Protein AF-A0AAN8V0Y3-F1 (afdb_monomer_lite)

InterPro domains:
  IPR004993 GH3 family [PTHR31901] (1-100)
  IPR055378 GH3, C-terminal domain [PF23572] (8-101)

Secondary structure (DSSP, 8-state):
-----HHHHHHHHHHHHTTS-TTT--EEEEEEEEE-SSSS-EEEEEEEESS---HHHHHHHHHHHHHT---HHHHHHHHTTSSPPPEEEEE-TTHHHHHHTT-

Foldseek 3Di:
DPPCDPVLLVVLLVVLQVLFDPPQKGFPDKDKDWAVVDVLIEIEIETEMSDDDDPVSVVSSLVSSQVSPPPPVSVVCVVVVSYDRYHYHYDYHCPVVVVVVPD

Organism: NCBI:txid194707

pLDDT: mean 83.23, std 12.17, range [37.28, 95.81]

Radius of gyration: 14.15 Å; chains: 1; bounding box: 36×30×39 Å

Sequence (103 aa):
MDKNTKQDVLLYVAAAQKLLPNENRGLVDFSSHVDKVSEPGHYVIFWELSGEASEELLGKCCNILDTSFLDPAYIHSQKSKTIGPLELRIVKNGTFQKIRGRL

Structure (mmCIF, N/CA/C/O backbone):
data_AF-A0AAN8V0Y3-F1
#
_entry.id   AF-A0AAN8V0Y3-F1
#
loop_
_atom_site.group_PDB
_atom_site.id
_atom_site.type_symbol
_atom_site.label_atom_id
_atom_site.label_alt_id
_atom_site.label_co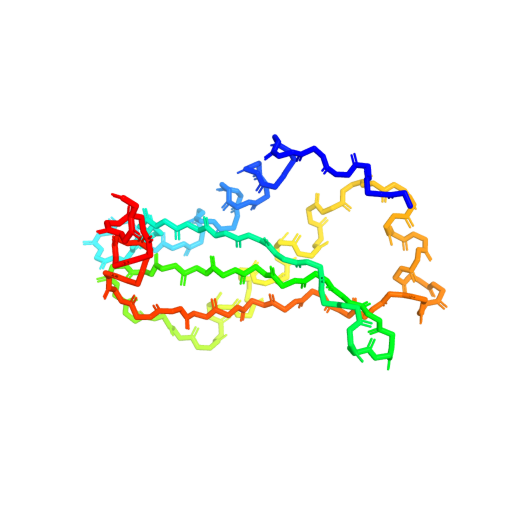mp_id
_atom_site.label_asym_id
_atom_site.label_entity_id
_atom_site.label_seq_id
_atom_site.pdbx_PDB_ins_code
_atom_site.Cartn_x
_atom_site.Cartn_y
_atom_site.Cartn_z
_atom_site.occupancy
_atom_site.B_iso_or_equiv
_atom_site.auth_seq_id
_atom_site.auth_comp_id
_atom_site.auth_asym_id
_atom_site.auth_atom_id
_atom_site.pdbx_PDB_model_num
ATOM 1 N N . MET A 1 1 ? 7.862 -12.779 -14.096 1.00 37.28 1 MET A N 1
ATOM 2 C CA . MET A 1 1 ? 8.129 -13.745 -13.010 1.00 37.28 1 MET A CA 1
ATOM 3 C C . MET A 1 1 ? 7.662 -13.080 -11.729 1.00 37.28 1 MET A C 1
ATOM 5 O O . MET A 1 1 ? 8.349 -12.180 -11.269 1.00 37.28 1 MET A O 1
ATOM 9 N N . ASP A 1 2 ? 6.492 -13.450 -11.205 1.00 45.91 2 ASP A N 1
ATOM 10 C CA . ASP A 1 2 ? 6.116 -13.084 -9.834 1.00 45.91 2 ASP A CA 1
ATOM 11 C C . ASP A 1 2 ? 6.976 -13.939 -8.897 1.00 45.91 2 ASP A C 1
ATOM 13 O O . ASP A 1 2 ? 6.720 -15.130 -8.722 1.00 45.91 2 ASP A O 1
ATOM 17 N N . LYS A 1 3 ? 8.078 -13.365 -8.407 1.00 55.69 3 LYS A N 1
ATOM 18 C CA . LYS A 1 3 ? 9.002 -14.019 -7.467 1.00 55.69 3 LYS A CA 1
ATOM 19 C C . LYS A 1 3 ? 8.790 -13.590 -6.016 1.00 55.69 3 LYS A C 1
ATOM 21 O O . LYS A 1 3 ? 9.342 -14.230 -5.129 1.00 55.69 3 LYS A O 1
ATOM 26 N N . ASN A 1 4 ? 7.968 -12.568 -5.776 1.00 59.12 4 ASN A N 1
ATOM 27 C CA . ASN A 1 4 ? 7.613 -12.152 -4.426 1.00 59.12 4 ASN A CA 1
ATOM 28 C C . ASN A 1 4 ? 6.635 -13.166 -3.837 1.00 59.12 4 ASN A C 1
ATOM 30 O O . ASN A 1 4 ? 5.496 -13.315 -4.287 1.00 59.12 4 ASN A O 1
ATOM 34 N N . THR A 1 5 ? 7.108 -13.902 -2.840 1.00 61.41 5 THR A N 1
ATOM 35 C CA . THR A 1 5 ? 6.315 -14.913 -2.152 1.00 61.41 5 THR A CA 1
ATOM 36 C C . THR A 1 5 ? 5.287 -14.199 -1.272 1.00 61.41 5 THR A C 1
ATOM 38 O O . THR A 1 5 ? 5.528 -13.094 -0.790 1.00 61.41 5 THR A O 1
ATOM 41 N N . LYS A 1 6 ? 4.138 -14.828 -0.980 1.00 62.16 6 LYS A N 1
ATOM 42 C CA . LYS A 1 6 ? 3.167 -14.305 0.011 1.00 62.16 6 LYS A CA 1
ATOM 43 C C . LYS A 1 6 ? 3.833 -13.897 1.340 1.00 62.16 6 LYS A C 1
ATOM 45 O O . LYS A 1 6 ? 3.357 -12.997 2.022 1.00 62.16 6 LYS A O 1
ATOM 50 N N . GLN A 1 7 ? 4.940 -14.556 1.679 1.00 62.41 7 GLN A N 1
ATOM 51 C CA . GLN A 1 7 ? 5.762 -14.291 2.854 1.00 62.41 7 GLN A CA 1
ATOM 52 C C . GLN A 1 7 ? 6.529 -12.958 2.786 1.00 62.41 7 GLN A C 1
ATOM 54 O O . GLN A 1 7 ? 6.655 -12.288 3.807 1.00 62.41 7 GLN A O 1
ATOM 59 N N . ASP A 1 8 ? 6.971 -12.536 1.601 1.00 72.31 8 ASP A N 1
ATOM 60 C CA . ASP A 1 8 ? 7.663 -11.258 1.403 1.00 72.31 8 ASP A CA 1
ATOM 61 C C . ASP A 1 8 ? 6.690 -10.091 1.595 1.00 72.31 8 ASP A C 1
ATOM 63 O O . ASP A 1 8 ? 6.960 -9.159 2.350 1.00 72.31 8 ASP A O 1
ATOM 67 N N . VAL A 1 9 ? 5.486 -10.209 1.022 1.00 76.62 9 VAL A N 1
ATOM 68 C CA . VAL A 1 9 ? 4.412 -9.219 1.201 1.00 76.62 9 VAL A CA 1
ATOM 69 C C . VAL A 1 9 ? 4.061 -9.049 2.684 1.00 76.62 9 VAL A C 1
ATOM 71 O O . VAL A 1 9 ? 3.923 -7.921 3.153 1.00 76.62 9 VAL A O 1
ATOM 74 N N . LEU A 1 10 ? 3.970 -10.146 3.446 1.00 81.81 10 LEU A N 1
ATOM 75 C CA . LEU A 1 10 ? 3.714 -10.098 4.891 1.00 81.81 10 LEU A CA 1
ATOM 76 C C . LEU A 1 10 ? 4.794 -9.317 5.651 1.00 81.81 10 LEU A C 1
ATOM 78 O O . LEU A 1 10 ? 4.466 -8.526 6.536 1.00 81.81 10 LEU A O 1
ATOM 82 N N . LEU A 1 11 ? 6.069 -9.510 5.305 1.00 82.44 11 LEU A N 1
ATOM 83 C CA . LEU A 1 11 ? 7.178 -8.814 5.958 1.00 82.44 11 LEU A CA 1
ATOM 84 C C . LEU A 1 11 ? 7.130 -7.303 5.694 1.00 82.44 11 LEU A C 1
ATOM 86 O O . LEU A 1 11 ? 7.330 -6.506 6.613 1.00 82.44 11 LEU A O 1
ATOM 90 N N . TYR A 1 12 ? 6.835 -6.906 4.457 1.00 84.88 12 TYR A N 1
ATOM 91 C CA . TYR A 1 12 ? 6.798 -5.497 4.056 1.00 84.88 12 TYR A CA 1
ATOM 92 C C . TYR A 1 12 ? 5.610 -4.774 4.685 1.00 84.88 12 TYR A C 1
ATOM 94 O O . TYR A 1 12 ? 5.745 -3.662 5.200 1.00 84.88 12 TYR A O 1
ATOM 102 N N . VAL A 1 13 ? 4.458 -5.444 4.728 1.00 84.62 13 VAL A N 1
ATOM 103 C CA . VAL A 1 13 ? 3.274 -4.947 5.428 1.00 84.62 13 VAL A CA 1
ATOM 104 C C . VAL A 1 13 ? 3.553 -4.791 6.921 1.00 84.62 13 VAL A C 1
ATOM 106 O O . VAL A 1 13 ? 3.254 -3.737 7.478 1.00 84.62 13 VAL A O 1
ATOM 109 N N . ALA A 1 14 ? 4.200 -5.771 7.559 1.00 84.69 14 ALA A N 1
ATOM 110 C CA . ALA A 1 14 ? 4.573 -5.677 8.967 1.00 84.69 14 ALA A CA 1
ATOM 111 C C . ALA A 1 14 ? 5.555 -4.524 9.242 1.00 84.69 14 ALA A C 1
ATOM 113 O O . ALA A 1 14 ? 5.463 -3.880 10.285 1.00 84.69 14 ALA A O 1
ATOM 114 N N . ALA A 1 15 ? 6.486 -4.236 8.327 1.00 86.06 15 ALA A N 1
ATOM 115 C CA . ALA A 1 15 ? 7.389 -3.093 8.446 1.00 86.06 15 ALA A CA 1
ATOM 116 C C . ALA A 1 15 ? 6.636 -1.756 8.362 1.00 86.06 15 ALA A C 1
ATOM 118 O O . ALA A 1 15 ? 6.827 -0.898 9.223 1.00 86.06 15 ALA A O 1
ATOM 119 N N . ALA A 1 16 ? 5.749 -1.595 7.377 1.00 86.88 16 ALA A N 1
ATOM 120 C CA . ALA A 1 16 ? 4.977 -0.368 7.198 1.00 86.88 16 ALA A CA 1
ATOM 121 C C . ALA A 1 16 ? 3.933 -0.160 8.312 1.00 86.88 16 ALA A C 1
ATOM 123 O O . ALA A 1 16 ? 3.741 0.963 8.775 1.00 86.88 16 ALA A O 1
ATOM 124 N N . GLN A 1 17 ? 3.320 -1.237 8.817 1.00 86.81 17 GLN A N 1
ATOM 125 C CA . GLN A 1 17 ? 2.361 -1.193 9.925 1.00 86.81 17 GLN A CA 1
ATOM 126 C C . GLN A 1 17 ? 2.962 -0.596 11.207 1.00 86.81 17 GLN A C 1
ATOM 128 O O . GLN A 1 17 ? 2.229 0.013 11.979 1.00 86.81 17 GLN A O 1
ATOM 133 N N . LYS A 1 18 ? 4.281 -0.695 11.426 1.00 87.44 18 LYS A N 1
ATOM 134 C CA . LYS A 1 18 ? 4.950 -0.082 12.592 1.00 87.44 18 LYS A CA 1
ATOM 135 C C . LYS A 1 18 ? 4.847 1.444 12.627 1.00 87.44 18 LYS A C 1
ATOM 137 O O . LYS A 1 18 ? 5.074 2.028 13.681 1.00 87.44 18 LYS A O 1
ATOM 142 N N . LEU A 1 19 ? 4.538 2.089 11.499 1.00 86.56 19 LEU A N 1
ATOM 143 C CA . LEU A 1 19 ? 4.270 3.526 11.467 1.00 86.56 19 LEU A CA 1
ATOM 144 C C . LEU A 1 19 ? 2.866 3.883 11.975 1.00 86.56 19 LEU A C 1
ATOM 146 O O . LEU A 1 19 ? 2.615 5.048 12.281 1.00 86.56 19 LEU A O 1
ATOM 150 N N . LEU A 1 20 ? 1.942 2.920 12.049 1.00 84.56 20 LEU A N 1
ATOM 151 C CA . LEU A 1 20 ? 0.595 3.169 12.547 1.00 84.56 20 LEU A CA 1
ATOM 152 C C . LEU A 1 20 ? 0.621 3.305 14.082 1.00 84.56 20 LEU A C 1
ATOM 154 O O . LEU A 1 20 ? 1.234 2.481 14.762 1.00 84.56 20 LEU A O 1
ATOM 158 N N . PRO A 1 21 ? -0.027 4.333 14.656 1.00 75.75 21 PRO A N 1
ATOM 159 C CA . PRO A 1 21 ? -0.027 4.539 16.100 1.00 75.75 21 PRO A CA 1
ATOM 160 C C . PRO A 1 21 ? -0.850 3.460 16.823 1.00 75.75 21 PRO A C 1
ATOM 162 O O . PRO A 1 21 ? -2.044 3.304 16.568 1.00 75.75 21 PRO A O 1
ATOM 165 N N . ASN A 1 22 ? -0.215 2.778 17.783 1.00 64.56 22 ASN A N 1
ATOM 166 C CA . ASN A 1 22 ? -0.742 1.603 18.496 1.00 64.56 22 ASN A CA 1
ATOM 167 C C . ASN A 1 22 ? -2.098 1.799 19.201 1.00 64.56 22 ASN A C 1
ATOM 169 O O . ASN A 1 22 ? -2.788 0.819 19.460 1.00 64.56 22 ASN A O 1
ATOM 173 N N . GLU A 1 23 ? -2.480 3.029 19.546 1.00 58.59 23 GLU A N 1
ATOM 174 C CA . GLU A 1 23 ? -3.567 3.264 20.507 1.00 58.59 23 GLU A CA 1
ATOM 175 C C . GLU A 1 23 ? -4.957 3.457 19.883 1.00 58.59 23 GLU A C 1
ATOM 177 O O . GLU A 1 23 ? -5.945 3.390 20.603 1.00 58.59 23 GLU A O 1
ATOM 182 N N . ASN A 1 24 ? -5.077 3.678 18.565 1.00 60.19 24 ASN A N 1
ATOM 183 C CA . ASN A 1 24 ? -6.401 3.892 17.949 1.00 60.19 24 ASN A CA 1
ATOM 184 C C . ASN A 1 24 ? -6.514 3.529 16.461 1.00 60.19 24 ASN A C 1
ATOM 186 O O . ASN A 1 24 ? -7.582 3.680 15.865 1.00 60.19 24 ASN A O 1
ATOM 190 N N . ARG A 1 25 ? -5.418 3.120 15.815 1.00 72.19 25 ARG A N 1
ATOM 191 C CA . ARG A 1 25 ? -5.364 2.930 14.361 1.00 72.19 25 ARG A CA 1
ATOM 192 C C . ARG A 1 25 ? -4.445 1.761 14.048 1.00 72.19 25 ARG A C 1
ATOM 194 O O . ARG A 1 25 ? -3.247 1.829 14.283 1.00 72.19 25 ARG A O 1
ATOM 201 N N . GLY A 1 26 ? -5.011 0.691 13.512 1.00 84.31 26 GLY A N 1
ATOM 202 C CA . GLY A 1 26 ? -4.279 -0.514 13.155 1.00 84.31 26 GLY A CA 1
ATOM 203 C C . GLY A 1 26 ? -4.686 -1.024 11.785 1.00 84.31 26 GLY A C 1
ATOM 204 O O . GLY A 1 26 ? -5.787 -0.750 11.301 1.00 84.31 26 GLY A O 1
ATOM 205 N N . LEU A 1 27 ? -3.780 -1.778 11.172 1.00 89.75 27 LEU A N 1
ATOM 206 C CA . LEU A 1 27 ? -4.100 -2.596 10.015 1.00 89.75 27 LEU A CA 1
ATOM 207 C C . LEU A 1 27 ? -4.974 -3.769 10.476 1.00 89.75 27 LEU A C 1
ATOM 209 O O . LEU A 1 27 ? -4.554 -4.553 11.324 1.00 89.75 27 LEU A O 1
ATOM 213 N N . VAL A 1 28 ? -6.192 -3.852 9.947 1.00 92.19 28 VAL A N 1
ATOM 214 C CA . VAL A 1 28 ? -7.176 -4.899 10.262 1.00 92.19 28 VAL A CA 1
ATOM 215 C C . VAL A 1 28 ? -6.944 -6.121 9.385 1.00 92.19 28 VAL A C 1
ATOM 217 O O . VAL A 1 28 ? -6.867 -7.237 9.889 1.00 92.19 28 VAL A O 1
ATOM 220 N N . ASP A 1 29 ? -6.841 -5.906 8.075 1.00 92.06 29 ASP A N 1
ATOM 221 C CA . ASP A 1 29 ? -6.578 -6.945 7.081 1.00 92.06 29 ASP A CA 1
ATOM 222 C C . ASP A 1 29 ? -5.977 -6.290 5.824 1.00 92.06 29 ASP A C 1
ATOM 224 O O . ASP A 1 29 ? -6.041 -5.064 5.647 1.00 92.06 29 ASP A O 1
ATOM 228 N N . PHE A 1 30 ? -5.363 -7.085 4.952 1.00 92.88 30 PHE A N 1
ATOM 229 C CA . PHE A 1 30 ? -4.773 -6.588 3.716 1.00 92.88 30 PHE A CA 1
ATOM 230 C C . PHE A 1 30 ? -4.830 -7.613 2.583 1.00 92.88 30 PHE A C 1
ATOM 232 O O . PHE A 1 30 ? -4.935 -8.821 2.784 1.00 92.88 30 PHE A O 1
ATOM 239 N N . SER A 1 31 ? -4.706 -7.119 1.356 1.00 90.94 31 SER A N 1
ATOM 240 C CA . SER A 1 31 ? -4.542 -7.956 0.170 1.00 90.94 31 SER A CA 1
ATOM 241 C C . SER A 1 31 ? -3.618 -7.277 -0.833 1.00 90.94 31 SER A C 1
ATOM 243 O O . SER A 1 31 ? -3.348 -6.081 -0.726 1.00 90.94 31 SER A O 1
ATOM 245 N N . SER A 1 32 ? -3.129 -8.025 -1.814 1.00 89.56 32 SER A N 1
ATOM 246 C CA . SER A 1 32 ? -2.312 -7.489 -2.899 1.00 89.56 32 SER A CA 1
ATOM 247 C C . SER A 1 32 ? -2.827 -7.949 -4.257 1.00 89.56 32 SER A C 1
ATOM 249 O O . SER A 1 32 ? -3.442 -9.008 -4.395 1.00 89.56 32 SER A O 1
ATOM 251 N N . HIS A 1 33 ? -2.579 -7.127 -5.269 1.00 88.56 33 HIS A N 1
ATOM 252 C CA . HIS A 1 33 ? -2.944 -7.382 -6.652 1.00 88.56 33 HIS A CA 1
ATOM 253 C C . HIS A 1 33 ? -1.849 -6.862 -7.585 1.00 88.56 33 HIS A C 1
ATOM 255 O O . HIS A 1 33 ? -1.189 -5.872 -7.279 1.00 88.56 33 HIS A O 1
ATOM 261 N N . VAL A 1 34 ? -1.677 -7.520 -8.730 1.00 88.25 34 VAL A N 1
ATOM 262 C CA . VAL A 1 34 ? -0.822 -7.031 -9.816 1.00 88.25 34 VAL A CA 1
ATOM 263 C C . VAL A 1 34 ? -1.732 -6.412 -10.866 1.00 88.25 34 VAL A C 1
ATOM 265 O O . VAL A 1 34 ? -2.421 -7.145 -11.580 1.00 88.25 34 VAL A O 1
ATOM 268 N N . ASP A 1 35 ? -1.737 -5.084 -10.949 1.00 89.75 35 ASP A N 1
ATOM 269 C CA . ASP A 1 35 ? -2.445 -4.365 -11.999 1.00 89.75 35 ASP A CA 1
ATOM 270 C C . ASP A 1 35 ? -1.643 -4.463 -13.301 1.00 89.75 35 ASP A C 1
ATOM 272 O O . ASP A 1 35 ? -0.554 -3.908 -13.435 1.00 89.75 35 ASP A O 1
ATOM 276 N N . LYS A 1 36 ? -2.188 -5.217 -14.255 1.00 89.56 36 LYS A N 1
ATOM 277 C CA . LYS A 1 36 ? -1.632 -5.393 -15.606 1.00 89.56 36 LYS A CA 1
ATOM 278 C C . LYS A 1 36 ? -2.386 -4.580 -16.658 1.00 89.56 36 LYS A C 1
ATOM 280 O O . LYS A 1 36 ? -2.074 -4.697 -17.837 1.00 89.56 36 LYS A O 1
ATOM 285 N N . VAL A 1 37 ? -3.428 -3.855 -16.248 1.00 92.31 37 VAL A N 1
ATOM 286 C CA . VAL A 1 37 ? -4.225 -2.993 -17.129 1.00 92.31 37 VAL A CA 1
ATOM 287 C C . VAL A 1 37 ? -3.533 -1.642 -17.288 1.00 92.31 37 VAL A C 1
ATOM 289 O O . VAL A 1 37 ? -3.559 -1.071 -18.376 1.00 92.31 37 VAL A O 1
ATOM 292 N N . SER A 1 38 ? -2.900 -1.151 -16.220 1.00 90.56 38 SER A N 1
ATOM 293 C CA . SER A 1 38 ? -2.027 0.024 -16.263 1.00 90.56 38 SER A CA 1
ATOM 294 C C . SER A 1 38 ? -0.767 -0.234 -17.105 1.00 90.56 38 SER A C 1
ATOM 296 O O . SER A 1 38 ? -0.273 -1.359 -17.162 1.00 90.56 38 SER A O 1
ATOM 298 N N . GLU A 1 39 ? -0.234 0.814 -17.743 1.00 89.19 39 GLU A N 1
ATOM 299 C CA . GLU A 1 39 ? 0.997 0.767 -18.548 1.00 89.19 39 GLU A CA 1
ATOM 300 C C . GLU A 1 39 ? 1.953 1.899 -18.107 1.00 89.19 39 GLU A C 1
ATOM 302 O O . GLU A 1 39 ? 1.650 3.074 -18.348 1.00 89.19 39 GLU A O 1
ATOM 307 N N . PRO A 1 40 ? 3.091 1.587 -17.453 1.00 89.94 40 PRO A N 1
ATOM 308 C CA . PRO A 1 40 ? 3.518 0.252 -17.029 1.00 89.94 40 PRO A CA 1
ATOM 309 C C . PRO A 1 40 ? 2.641 -0.296 -15.893 1.00 89.94 40 PRO A C 1
ATOM 311 O O . PRO A 1 40 ? 2.203 0.455 -15.021 1.00 89.94 40 PRO A O 1
ATOM 314 N N . GLY A 1 41 ? 2.413 -1.612 -15.884 1.00 89.31 41 GLY A N 1
ATOM 315 C CA . GLY A 1 41 ? 1.682 -2.279 -14.801 1.00 89.31 41 GLY A CA 1
ATOM 316 C C . GLY A 1 41 ? 2.409 -2.160 -13.460 1.00 89.31 41 GLY A C 1
ATOM 317 O O . GLY A 1 41 ? 3.613 -1.904 -13.428 1.00 89.31 41 GLY A O 1
ATOM 318 N N . HIS A 1 42 ? 1.710 -2.348 -12.342 1.00 89.44 42 HIS A N 1
ATOM 319 C CA . HIS A 1 42 ? 2.261 -2.121 -11.000 1.00 89.44 42 HIS A CA 1
ATOM 320 C C . HIS A 1 42 ? 1.604 -2.988 -9.922 1.00 89.44 42 HIS A C 1
ATOM 322 O O . HIS A 1 42 ? 0.583 -3.645 -10.137 1.00 89.44 42 HIS A O 1
ATOM 328 N N . TYR A 1 43 ? 2.207 -3.009 -8.733 1.00 87.94 43 TYR A N 1
ATOM 329 C CA . TYR A 1 43 ? 1.613 -3.661 -7.568 1.00 87.94 43 TYR A CA 1
ATOM 330 C C . TYR A 1 43 ? 0.663 -2.712 -6.846 1.00 87.94 43 TYR A C 1
ATOM 332 O O . TYR A 1 43 ? 1.015 -1.572 -6.542 1.00 87.94 43 TYR A O 1
ATOM 340 N N . VAL A 1 44 ? -0.510 -3.230 -6.494 1.00 91.94 44 VAL A N 1
ATOM 341 C CA . VAL A 1 44 ? -1.489 -2.554 -5.646 1.00 91.94 44 VAL A CA 1
ATOM 342 C C . VAL A 1 44 ? -1.598 -3.313 -4.331 1.00 91.94 44 VAL A C 1
ATOM 344 O O . VAL A 1 44 ? -1.893 -4.511 -4.316 1.00 91.94 44 VAL A O 1
ATOM 347 N N . ILE A 1 45 ? -1.376 -2.620 -3.219 1.00 92.19 45 ILE A N 1
ATOM 348 C CA . ILE A 1 45 ? -1.600 -3.136 -1.870 1.00 92.19 45 ILE A CA 1
ATOM 349 C C . ILE A 1 45 ? -2.861 -2.484 -1.318 1.00 92.19 45 ILE A C 1
ATOM 351 O O . ILE A 1 45 ? -2.981 -1.263 -1.275 1.00 92.19 45 ILE A O 1
ATOM 355 N N . PHE A 1 46 ? -3.806 -3.308 -0.884 1.00 94.44 46 PHE A N 1
ATOM 356 C CA . PHE A 1 46 ? -5.049 -2.872 -0.267 1.00 94.44 46 PHE A CA 1
ATOM 357 C C . PHE A 1 46 ? -4.948 -3.029 1.242 1.00 94.44 46 PHE A C 1
ATOM 359 O O . PHE A 1 46 ? -4.724 -4.139 1.722 1.00 94.44 46 PHE A O 1
ATOM 366 N N . TRP A 1 47 ? -5.152 -1.945 1.982 1.00 94.88 47 TRP A N 1
ATOM 367 C CA . TRP A 1 47 ? -5.186 -1.948 3.442 1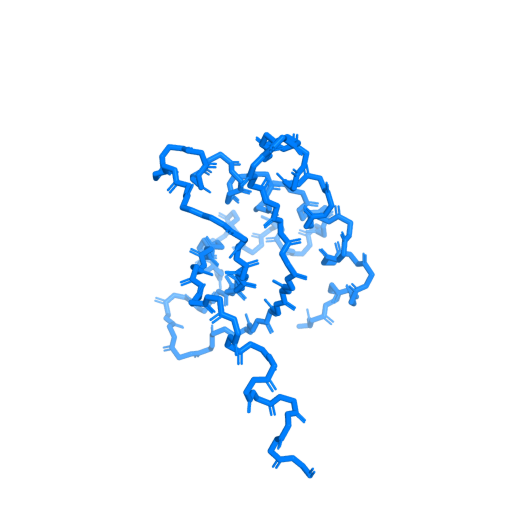.00 94.88 47 TRP A CA 1
ATOM 368 C C . TRP A 1 47 ? -6.584 -1.629 3.954 1.00 94.88 47 TRP A C 1
ATOM 370 O O . TRP A 1 47 ? -7.186 -0.622 3.579 1.00 94.88 47 TRP A O 1
ATOM 380 N N . GLU A 1 48 ? -7.087 -2.473 4.848 1.00 95.00 48 GLU A N 1
ATOM 381 C CA . GLU A 1 48 ? -8.258 -2.182 5.663 1.00 95.00 48 GLU A CA 1
ATOM 382 C C . GLU A 1 48 ? -7.783 -1.688 7.028 1.00 95.00 48 GLU A C 1
ATOM 384 O O . GLU A 1 48 ? -7.099 -2.412 7.748 1.00 95.00 48 GLU A O 1
ATOM 389 N N . LEU A 1 49 ? -8.121 -0.451 7.387 1.00 93.00 49 LEU A N 1
ATOM 390 C CA . LEU A 1 49 ? -7.706 0.151 8.653 1.00 93.00 49 LEU A CA 1
ATOM 391 C C . LEU A 1 49 ? -8.868 0.182 9.657 1.00 93.00 49 LEU A C 1
ATOM 39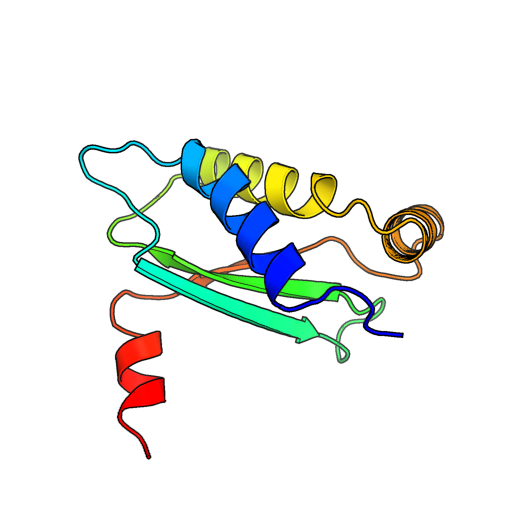3 O O . LEU A 1 49 ? -10.041 0.273 9.283 1.00 93.00 49 LEU A O 1
ATOM 397 N N . SER A 1 50 ? -8.548 0.131 10.951 1.00 89.88 50 SER A N 1
ATOM 398 C CA . SER A 1 50 ? -9.532 0.300 12.033 1.00 89.88 50 SER A CA 1
ATOM 399 C C . SER A 1 50 ? -9.929 1.765 12.262 1.00 89.88 50 SER A C 1
ATOM 401 O O . SER A 1 50 ? -10.876 2.033 12.994 1.00 89.88 50 SER A O 1
ATOM 403 N N . GLY A 1 51 ? -9.230 2.707 11.622 1.00 87.50 51 GLY A N 1
ATOM 404 C CA . GLY A 1 51 ? -9.499 4.140 11.671 1.00 87.50 51 GLY A CA 1
ATOM 405 C C . GLY A 1 51 ? -8.823 4.884 10.519 1.00 87.50 51 GLY A C 1
ATOM 406 O O . GLY A 1 51 ? -8.054 4.304 9.753 1.00 87.50 51 GLY A O 1
ATOM 407 N N . GLU A 1 52 ? -9.114 6.176 10.390 1.00 85.94 52 GLU A N 1
ATOM 408 C CA . GLU A 1 52 ? -8.556 7.020 9.327 1.00 85.94 52 GLU A CA 1
ATOM 409 C C . GLU A 1 52 ? -7.071 7.335 9.556 1.00 85.94 52 GLU A C 1
ATOM 411 O O . GLU A 1 52 ? -6.628 7.528 10.691 1.00 85.94 52 GLU A O 1
ATOM 416 N N . ALA A 1 53 ? -6.306 7.433 8.470 1.00 88.44 53 ALA A N 1
ATOM 417 C CA . ALA A 1 53 ? -4.902 7.830 8.471 1.00 88.44 53 ALA A CA 1
ATOM 418 C C . ALA A 1 53 ? -4.709 9.037 7.546 1.00 88.44 53 ALA A C 1
ATOM 420 O O . ALA A 1 53 ? -5.363 9.133 6.509 1.00 88.44 53 ALA A O 1
ATOM 421 N N . SER A 1 54 ? -3.813 9.955 7.918 1.00 90.88 54 SER A N 1
ATOM 422 C CA . SER A 1 54 ? -3.488 11.097 7.063 1.00 90.88 54 SER A CA 1
ATOM 423 C C . SER A 1 54 ? -2.767 10.640 5.797 1.00 90.88 54 SER A C 1
ATOM 425 O O . SER A 1 54 ? -2.007 9.669 5.824 1.00 90.88 54 SER A O 1
ATOM 427 N N . GLU A 1 55 ? -2.946 11.378 4.703 1.00 90.81 55 GLU A N 1
ATOM 428 C CA . GLU A 1 55 ? -2.239 11.120 3.442 1.00 90.81 55 GLU A CA 1
ATOM 429 C C . GLU A 1 55 ? -0.718 11.105 3.627 1.00 90.81 55 GLU A C 1
ATOM 431 O O . GLU A 1 55 ? -0.036 10.268 3.046 1.00 90.81 55 GLU A O 1
ATOM 436 N N . GLU A 1 56 ? -0.178 11.960 4.501 1.00 93.12 56 GLU A N 1
ATOM 437 C CA . GLU A 1 56 ? 1.251 11.973 4.830 1.00 93.12 56 GLU A CA 1
ATOM 438 C C . GLU A 1 56 ? 1.715 10.642 5.444 1.00 93.12 56 GLU A C 1
ATOM 440 O O . GLU A 1 56 ? 2.747 10.090 5.054 1.00 93.12 56 GLU A O 1
ATOM 445 N N . LEU A 1 57 ? 0.951 10.104 6.401 1.00 90.69 57 LEU A N 1
ATOM 446 C CA . LEU A 1 57 ? 1.270 8.828 7.035 1.00 90.69 57 LEU A CA 1
ATOM 447 C C . LEU A 1 57 ? 1.144 7.680 6.032 1.00 90.69 57 LEU A C 1
ATOM 449 O O . LEU A 1 57 ? 2.021 6.822 5.968 1.00 90.69 57 LEU A O 1
ATOM 453 N N . LEU A 1 58 ? 0.086 7.687 5.219 1.00 92.38 58 LEU A N 1
ATOM 454 C CA . LEU A 1 58 ? -0.125 6.693 4.170 1.00 92.38 58 LEU A CA 1
ATOM 455 C C . LEU A 1 58 ? 0.976 6.741 3.106 1.00 92.38 58 LEU A C 1
ATOM 457 O O . LEU A 1 58 ? 1.453 5.690 2.687 1.00 92.38 58 LEU A O 1
ATOM 461 N N . GLY A 1 59 ? 1.446 7.932 2.735 1.00 93.12 59 GLY A N 1
ATOM 462 C CA . GLY A 1 59 ? 2.588 8.113 1.843 1.00 93.12 59 GLY A CA 1
ATOM 463 C C . GLY A 1 59 ? 3.874 7.529 2.427 1.00 93.12 59 GLY A C 1
ATOM 464 O O . GLY A 1 59 ? 4.597 6.813 1.737 1.00 93.12 59 GLY A O 1
ATOM 465 N N . LYS A 1 60 ? 4.135 7.737 3.726 1.00 92.56 60 LYS A N 1
ATOM 466 C CA . LYS A 1 60 ? 5.268 7.101 4.425 1.00 92.56 60 LYS A CA 1
ATOM 467 C C . LYS A 1 60 ? 5.146 5.573 4.437 1.00 92.56 60 LYS A C 1
ATOM 469 O O . LYS A 1 60 ? 6.129 4.892 4.155 1.00 92.56 60 LYS A O 1
ATOM 474 N N . CYS A 1 61 ? 3.955 5.036 4.701 1.00 92.62 61 CYS A N 1
ATOM 475 C CA . CYS A 1 61 ? 3.689 3.597 4.623 1.00 92.62 61 CYS A CA 1
ATOM 476 C C . CYS A 1 61 ? 3.922 3.053 3.208 1.00 92.62 61 CYS A C 1
ATOM 478 O O . CYS A 1 61 ? 4.596 2.040 3.057 1.00 92.62 61 CYS A O 1
ATOM 480 N N . CYS A 1 62 ? 3.427 3.744 2.178 1.00 91.94 62 CYS A N 1
ATOM 481 C CA . CYS A 1 62 ? 3.621 3.377 0.775 1.00 91.94 62 CYS A CA 1
ATOM 482 C C . CYS A 1 62 ? 5.108 3.359 0.396 1.00 91.94 62 CYS A C 1
ATOM 484 O O . CYS A 1 62 ? 5.569 2.409 -0.228 1.00 91.94 62 CYS A O 1
ATOM 486 N N . ASN A 1 63 ? 5.880 4.348 0.854 1.00 90.00 63 ASN A N 1
ATOM 487 C CA . ASN A 1 63 ? 7.326 4.391 0.639 1.00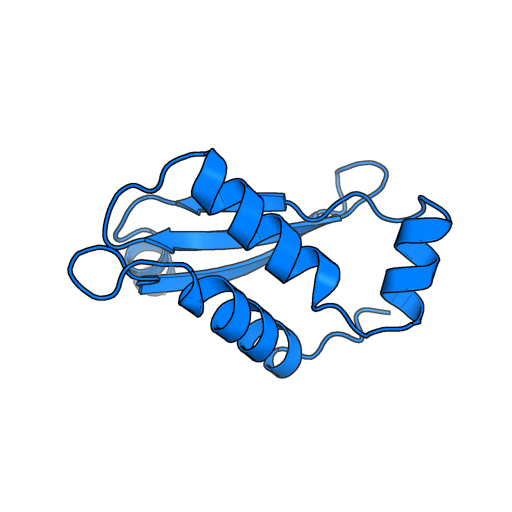 90.00 63 ASN A CA 1
ATOM 488 C C . ASN A 1 63 ? 8.049 3.226 1.325 1.00 90.00 63 ASN A C 1
ATOM 490 O O . ASN A 1 63 ? 8.953 2.640 0.734 1.00 90.00 63 ASN A O 1
ATOM 494 N N . ILE A 1 64 ? 7.666 2.859 2.554 1.00 90.19 64 ILE A N 1
ATOM 495 C CA . ILE A 1 64 ? 8.221 1.665 3.210 1.00 90.19 64 ILE A CA 1
ATOM 496 C C . ILE A 1 64 ? 7.854 0.408 2.425 1.00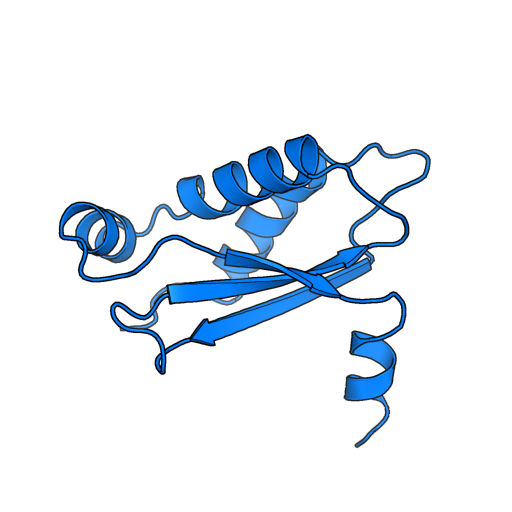 90.19 64 ILE A C 1
ATOM 498 O O . ILE A 1 64 ? 8.726 -0.427 2.207 1.00 90.19 64 ILE A O 1
ATOM 502 N N . LEU A 1 65 ? 6.601 0.275 1.983 1.00 88.06 65 LEU A N 1
ATOM 503 C CA . LEU A 1 65 ? 6.162 -0.867 1.181 1.00 88.06 65 LEU A CA 1
ATOM 504 C C . LEU A 1 65 ? 6.995 -0.988 -0.098 1.00 88.06 65 LEU A C 1
ATOM 506 O O . LEU A 1 65 ? 7.528 -2.062 -0.344 1.00 88.06 65 LEU A O 1
ATOM 510 N N . ASP A 1 66 ? 7.168 0.101 -0.851 1.00 84.44 66 ASP A N 1
ATOM 511 C CA . ASP A 1 66 ? 7.928 0.127 -2.108 1.00 84.44 66 ASP A CA 1
ATOM 512 C C . ASP A 1 66 ? 9.428 -0.151 -1.901 1.00 84.44 66 ASP A C 1
ATOM 514 O O . ASP A 1 66 ? 10.026 -0.960 -2.607 1.00 84.44 66 ASP A O 1
ATOM 518 N N . THR A 1 67 ? 10.042 0.456 -0.881 1.00 83.00 67 THR A N 1
ATOM 519 C CA . THR A 1 67 ? 11.484 0.295 -0.606 1.00 83.00 67 THR A CA 1
ATOM 520 C C . THR A 1 67 ? 11.842 -1.024 0.074 1.00 83.00 67 THR A C 1
ATOM 522 O O . THR A 1 67 ? 12.997 -1.445 0.014 1.00 83.00 67 THR A O 1
ATOM 525 N N . SER A 1 68 ? 10.874 -1.700 0.702 1.00 80.00 68 SER A N 1
ATOM 526 C CA . SER A 1 68 ? 11.098 -3.002 1.339 1.00 80.00 68 SER A CA 1
ATOM 527 C C . SER A 1 68 ? 11.178 -4.150 0.331 1.00 80.00 68 SER A C 1
ATOM 529 O O . SER A 1 68 ? 11.641 -5.230 0.698 1.00 80.00 68 SER A O 1
ATOM 531 N N . PHE A 1 69 ? 10.799 -3.936 -0.935 1.00 73.75 69 PHE A N 1
ATOM 532 C CA . PHE A 1 69 ? 11.040 -4.911 -1.997 1.00 73.75 69 PHE A CA 1
ATOM 533 C C . PHE A 1 69 ? 12.541 -5.049 -2.257 1.00 73.7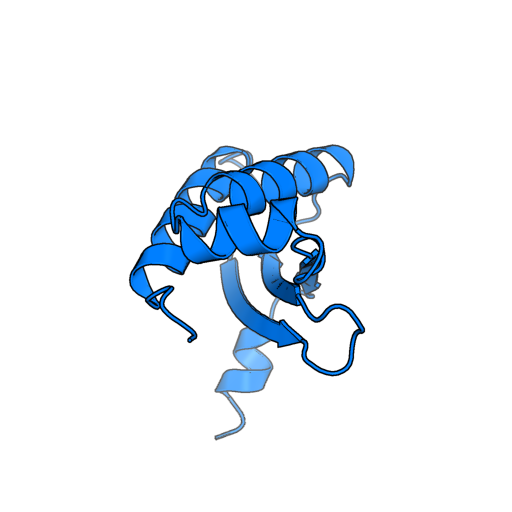5 69 PHE A C 1
ATOM 535 O O . PHE A 1 69 ? 13.155 -4.255 -2.967 1.00 73.75 69 PHE A O 1
ATOM 542 N N . LEU A 1 70 ? 13.130 -6.103 -1.695 1.00 67.44 70 LEU A N 1
ATOM 543 C CA . LEU A 1 70 ? 14.544 -6.429 -1.875 1.00 67.44 70 LEU A CA 1
ATOM 544 C C . LEU A 1 70 ? 14.807 -7.329 -3.090 1.00 67.44 70 LEU A C 1
ATOM 546 O O . LEU A 1 70 ? 15.958 -7.694 -3.319 1.00 67.44 70 LEU A O 1
ATOM 550 N N . ASP A 1 71 ? 13.780 -7.685 -3.874 1.00 74.38 71 ASP A N 1
ATOM 551 C CA . ASP A 1 71 ? 13.960 -8.470 -5.098 1.00 74.38 71 ASP A CA 1
ATOM 552 C C . ASP A 1 71 ? 14.744 -7.648 -6.141 1.00 74.38 71 ASP A C 1
ATOM 554 O O . ASP A 1 71 ? 14.235 -6.639 -6.649 1.00 74.38 71 ASP A O 1
ATOM 558 N N . PRO A 1 72 ? 15.968 -8.066 -6.521 1.00 73.06 72 PRO A N 1
ATOM 559 C CA . PRO A 1 72 ? 16.764 -7.358 -7.516 1.00 73.06 72 PRO A CA 1
ATOM 560 C C . PRO A 1 72 ? 16.049 -7.208 -8.863 1.00 73.06 72 PRO A C 1
ATOM 562 O O . PRO A 1 72 ? 16.280 -6.221 -9.562 1.00 73.06 72 PRO A O 1
ATOM 565 N N . ALA A 1 73 ? 15.168 -8.150 -9.227 1.00 74.44 73 ALA A N 1
ATOM 566 C CA . ALA A 1 73 ? 14.383 -8.062 -10.455 1.00 74.44 73 ALA A CA 1
ATOM 567 C C . ALA A 1 73 ? 13.340 -6.937 -10.382 1.00 74.44 73 ALA A C 1
ATOM 569 O O . ALA A 1 73 ? 13.191 -6.184 -11.347 1.00 74.44 73 ALA A O 1
ATOM 570 N N . TYR A 1 74 ? 12.673 -6.771 -9.236 1.00 76.62 74 TYR A N 1
ATOM 571 C CA . TYR A 1 74 ? 11.762 -5.651 -8.992 1.00 76.62 74 TYR A CA 1
ATOM 572 C C . TYR A 1 74 ? 12.508 -4.315 -9.023 1.00 76.62 74 TYR A C 1
ATOM 574 O O . TYR A 1 74 ? 12.147 -3.429 -9.793 1.00 76.62 74 TYR A O 1
ATOM 582 N N . ILE A 1 75 ? 13.609 -4.203 -8.270 1.00 78.25 75 ILE A N 1
ATOM 583 C CA . ILE A 1 75 ? 14.427 -2.982 -8.201 1.00 78.25 75 ILE A CA 1
ATOM 584 C C . ILE A 1 75 ? 14.933 -2.585 -9.593 1.00 78.25 75 ILE A C 1
ATOM 586 O O . ILE A 1 75 ? 14.916 -1.408 -9.960 1.00 78.25 75 ILE A O 1
ATOM 590 N N . HIS A 1 76 ? 15.388 -3.556 -10.387 1.00 81.94 76 HIS A N 1
ATOM 591 C CA . HIS A 1 76 ? 15.820 -3.308 -11.758 1.00 81.94 76 HIS A CA 1
ATOM 592 C C . HIS A 1 76 ? 14.659 -2.867 -12.660 1.00 81.94 76 HIS A C 1
ATOM 594 O O . HIS A 1 76 ? 14.820 -1.938 -13.454 1.00 81.94 76 HIS A O 1
ATOM 600 N N . SER A 1 77 ? 13.487 -3.491 -12.526 1.00 79.50 77 SER A N 1
ATOM 601 C CA . SER A 1 77 ? 12.293 -3.136 -13.305 1.00 79.50 77 SER A CA 1
ATOM 602 C C . SER A 1 77 ? 11.826 -1.708 -12.998 1.00 79.50 77 SER A C 1
ATOM 604 O O . SER A 1 77 ? 11.540 -0.938 -13.912 1.00 79.50 77 SER A O 1
ATOM 606 N N . GLN A 1 78 ? 11.857 -1.309 -11.722 1.00 79.44 78 GLN A N 1
ATOM 607 C CA . GLN A 1 78 ? 11.572 0.058 -11.265 1.00 79.44 78 GLN A CA 1
ATOM 608 C C . GLN A 1 78 ? 12.573 1.061 -11.861 1.00 79.44 78 GLN A C 1
ATOM 610 O O . GLN A 1 78 ? 12.186 2.043 -12.494 1.00 79.44 78 GLN A O 1
ATOM 615 N N . LYS A 1 79 ? 13.882 0.775 -11.768 1.00 82.94 79 LYS A N 1
ATOM 616 C CA . LYS A 1 79 ? 14.936 1.635 -12.345 1.00 82.94 79 LYS A CA 1
ATOM 617 C C . LYS A 1 79 ? 14.847 1.763 -13.867 1.00 82.94 79 LYS A C 1
ATOM 619 O O . LYS A 1 79 ? 15.141 2.828 -14.404 1.00 82.94 79 LYS A O 1
ATOM 624 N N . SER A 1 80 ? 14.453 0.693 -14.552 1.00 86.12 80 SER A N 1
ATOM 625 C CA . SER A 1 80 ? 14.234 0.676 -16.005 1.00 86.12 80 SER A CA 1
ATOM 626 C C . SER A 1 80 ? 12.852 1.193 -16.420 1.00 86.12 80 SER A C 1
ATOM 628 O O . SER A 1 80 ? 12.577 1.256 -17.616 1.00 86.12 80 SER A O 1
ATOM 630 N N . LYS A 1 81 ? 12.003 1.601 -15.461 1.00 82.38 81 LYS A N 1
ATOM 631 C CA . LYS A 1 81 ? 10.627 2.087 -15.668 1.00 82.38 81 LYS A CA 1
ATOM 632 C C . LYS A 1 81 ? 9.725 1.104 -16.426 1.00 82.38 81 LYS A C 1
ATOM 634 O O . LYS A 1 81 ? 8.799 1.515 -17.115 1.00 82.38 81 LYS A O 1
ATOM 639 N N . THR A 1 82 ? 10.005 -0.189 -16.301 1.00 84.69 82 THR A N 1
ATOM 640 C CA . THR A 1 82 ? 9.212 -1.275 -16.904 1.00 84.69 82 THR A CA 1
ATOM 641 C C . THR A 1 82 ? 8.098 -1.773 -15.979 1.00 84.69 82 THR A C 1
ATOM 643 O O . THR A 1 82 ? 7.242 -2.541 -16.403 1.00 84.69 82 THR A O 1
ATOM 646 N N . ILE A 1 83 ? 8.094 -1.310 -14.727 1.00 84.88 83 ILE A N 1
ATOM 647 C CA . ILE A 1 83 ? 7.010 -1.461 -13.757 1.00 84.88 83 ILE A CA 1
ATOM 648 C C . ILE A 1 83 ? 6.700 -0.081 -13.167 1.00 84.88 83 ILE A C 1
ATOM 650 O O . ILE A 1 83 ? 7.612 0.727 -12.959 1.00 84.88 83 ILE A O 1
ATOM 654 N N . GLY A 1 84 ? 5.421 0.205 -12.941 1.00 87.12 84 GLY A N 1
ATOM 655 C CA . GLY A 1 84 ? 4.973 1.434 -12.298 1.00 87.12 84 GLY A CA 1
ATOM 656 C C . GLY A 1 84 ? 5.266 1.450 -10.792 1.00 87.12 84 GLY A C 1
ATOM 657 O O . GLY A 1 84 ? 5.620 0.417 -10.212 1.00 87.12 84 GLY A O 1
ATOM 658 N N . PRO A 1 85 ? 5.126 2.621 -10.145 1.00 88.06 85 PRO A N 1
ATOM 659 C CA . PRO A 1 85 ? 5.286 2.741 -8.701 1.00 88.06 85 PRO A CA 1
ATOM 660 C C . PRO A 1 85 ? 4.226 1.918 -7.961 1.00 88.06 85 PRO A C 1
ATOM 662 O O . PRO A 1 85 ? 3.098 1.773 -8.433 1.00 88.06 85 PRO A O 1
ATOM 665 N N . LEU A 1 86 ? 4.576 1.410 -6.778 1.00 90.25 86 LEU A N 1
ATOM 666 C CA . LEU A 1 86 ? 3.616 0.730 -5.915 1.00 90.25 86 LEU A CA 1
ATOM 667 C C . LEU A 1 86 ? 2.483 1.674 -5.507 1.00 90.25 86 LEU A C 1
ATOM 669 O O . LEU A 1 86 ? 2.710 2.831 -5.155 1.00 90.25 86 LEU A O 1
ATOM 673 N N . GLU A 1 87 ? 1.264 1.146 -5.495 1.00 92.00 87 GLU A N 1
ATOM 674 C CA . GLU A 1 87 ? 0.074 1.876 -5.081 1.00 92.00 87 GLU A CA 1
ATOM 675 C C . GLU A 1 87 ? -0.492 1.302 -3.778 1.00 92.00 87 GLU A C 1
ATOM 677 O O . GLU A 1 87 ? -0.807 0.114 -3.687 1.00 92.00 87 GLU A O 1
ATOM 682 N N . LEU A 1 88 ? -0.670 2.158 -2.772 1.00 93.94 88 LEU A N 1
ATOM 683 C CA . LEU A 1 88 ? -1.388 1.822 -1.546 1.00 93.94 88 LEU A CA 1
ATOM 684 C C . LEU A 1 88 ? -2.834 2.329 -1.630 1.00 93.94 88 LEU A C 1
ATOM 686 O O . LEU A 1 88 ? -3.069 3.534 -1.701 1.00 93.94 88 LEU A O 1
ATOM 690 N N . ARG A 1 89 ? -3.812 1.419 -1.564 1.00 95.81 89 ARG A N 1
ATOM 691 C CA . ARG A 1 89 ? -5.248 1.740 -1.539 1.00 95.81 89 ARG A CA 1
ATOM 692 C C . ARG A 1 89 ? -5.861 1.420 -0.185 1.00 95.81 89 ARG A C 1
ATOM 694 O O . ARG A 1 89 ? -5.769 0.291 0.293 1.00 95.81 89 ARG A O 1
ATOM 701 N N . ILE A 1 90 ? -6.559 2.388 0.401 1.00 95.19 90 ILE A N 1
ATOM 702 C CA . ILE A 1 90 ? -7.310 2.174 1.641 1.00 95.19 90 ILE A CA 1
ATOM 703 C C . ILE A 1 90 ? -8.739 1.758 1.313 1.00 95.19 90 ILE A C 1
ATOM 705 O O . ILE A 1 90 ? -9.431 2.421 0.540 1.00 95.19 90 ILE A O 1
ATOM 709 N N . VAL A 1 91 ? -9.186 0.656 1.909 1.00 95.38 91 VAL A N 1
ATOM 710 C CA . VAL A 1 91 ? -10.562 0.167 1.787 1.00 95.38 91 VAL A CA 1
ATOM 711 C C . VAL A 1 91 ? -11.342 0.419 3.073 1.00 95.38 91 VAL A C 1
ATOM 713 O O . VAL A 1 91 ? -10.778 0.587 4.154 1.00 95.38 91 VAL A O 1
ATOM 716 N N . LYS A 1 92 ? -12.673 0.448 2.960 1.00 93.12 92 LYS A N 1
ATOM 717 C CA . LYS A 1 92 ? -13.557 0.649 4.116 1.00 93.12 92 LYS A CA 1
ATOM 718 C C . LYS A 1 92 ? -13.452 -0.526 5.087 1.00 93.12 92 LYS A C 1
ATOM 720 O O . LYS A 1 92 ? -13.327 -1.670 4.652 1.00 93.12 92 LYS A O 1
ATOM 725 N N . ASN A 1 93 ? -13.610 -0.257 6.379 1.00 91.44 93 ASN A N 1
ATOM 726 C CA . ASN A 1 93 ? -13.710 -1.308 7.388 1.00 91.44 93 ASN A CA 1
ATOM 727 C C . ASN A 1 93 ? -14.863 -2.290 7.067 1.00 91.44 93 ASN A C 1
ATOM 729 O O . ASN A 1 93 ? -15.935 -1.893 6.595 1.00 91.44 93 ASN A O 1
ATOM 733 N N . GLY A 1 94 ? -14.614 -3.580 7.265 1.00 92.38 94 GLY A N 1
ATOM 734 C CA . GLY A 1 94 ? -15.471 -4.700 6.900 1.00 92.38 94 GLY A CA 1
ATOM 735 C C . GLY A 1 94 ? -15.433 -5.091 5.419 1.00 92.38 94 GLY A C 1
ATOM 736 O O . GLY A 1 94 ? -16.239 -5.931 5.011 1.00 92.38 94 GLY A O 1
ATOM 737 N N . THR A 1 95 ? -14.561 -4.508 4.587 1.00 94.75 95 THR A N 1
ATOM 738 C CA . THR A 1 95 ? -14.494 -4.846 3.151 1.00 94.75 95 THR A CA 1
ATOM 739 C C . THR A 1 95 ? -14.074 -6.295 2.952 1.00 94.75 95 THR A C 1
ATOM 741 O O . THR A 1 95 ? -14.776 -7.042 2.267 1.00 94.75 95 THR A O 1
ATOM 744 N N . PHE A 1 96 ? -12.984 -6.731 3.583 1.00 93.56 96 PHE A N 1
ATOM 745 C CA . PHE A 1 96 ? -12.497 -8.094 3.389 1.00 93.56 96 PHE A CA 1
ATOM 746 C C . PHE A 1 96 ? -13.416 -9.137 4.026 1.00 93.56 96 PHE A C 1
ATOM 748 O O . PHE A 1 96 ? -13.607 -10.211 3.456 1.00 93.56 96 PHE A O 1
ATOM 755 N N . GLN A 1 97 ? -14.093 -8.795 5.126 1.00 92.12 97 GLN A N 1
ATOM 756 C CA . GLN A 1 97 ? -15.131 -9.650 5.714 1.00 92.12 97 GLN A CA 1
ATOM 757 C C . GLN A 1 97 ? -16.284 -9.904 4.734 1.00 92.12 97 GLN A C 1
ATOM 759 O O . GLN A 1 97 ? -16.696 -11.047 4.537 1.00 92.12 97 GLN A O 1
ATOM 764 N N . LYS A 1 98 ? -16.767 -8.858 4.048 1.00 91.94 98 LYS A N 1
ATOM 765 C CA . LYS A 1 98 ? -17.830 -8.986 3.036 1.00 91.94 98 LYS A CA 1
ATOM 766 C C . LYS A 1 98 ? -17.415 -9.837 1.840 1.00 91.94 98 LYS A C 1
ATOM 768 O O . LYS A 1 98 ? -18.272 -10.480 1.246 1.00 91.94 98 LYS A O 1
ATOM 773 N N . ILE A 1 99 ? -16.139 -9.814 1.463 1.00 88.44 99 ILE A N 1
ATOM 774 C CA . ILE A 1 99 ? -15.628 -10.614 0.342 1.00 88.44 99 ILE A CA 1
ATOM 775 C C . ILE A 1 99 ? -15.468 -12.081 0.766 1.00 88.44 99 ILE A C 1
ATOM 777 O O . ILE A 1 99 ? -15.833 -12.975 0.009 1.00 88.44 99 ILE A O 1
ATOM 781 N N . ARG A 1 100 ? -14.987 -12.338 1.989 1.00 79.44 100 ARG A N 1
ATOM 782 C CA . ARG A 1 100 ? -14.795 -13.693 2.534 1.00 79.44 100 ARG A CA 1
ATOM 783 C C . ARG A 1 100 ? -16.110 -14.413 2.846 1.00 79.44 100 ARG A C 1
ATOM 785 O O . ARG A 1 100 ? -16.175 -15.621 2.676 1.00 79.44 100 ARG A O 1
ATOM 792 N N . GLY A 1 101 ? -17.150 -13.690 3.264 1.00 61.88 101 GLY A N 1
ATOM 793 C CA . GLY A 1 101 ? -18.477 -14.247 3.568 1.00 61.88 101 GLY A CA 1
ATOM 794 C C . GLY A 1 101 ? -19.392 -14.487 2.357 1.00 61.88 101 GLY A C 1
ATOM 795 O O . GLY A 1 101 ? -20.586 -14.691 2.545 1.00 61.88 101 GLY A O 1
ATOM 796 N N . ARG A 1 102 ? -18.874 -14.398 1.124 1.00 56.47 102 ARG A N 1
ATOM 797 C CA . ARG A 1 102 ? -19.620 -14.625 -0.132 1.00 56.47 102 ARG A CA 1
ATOM 798 C C . ARG A 1 102 ? -19.339 -15.991 -0.782 1.00 56.47 102 ARG A C 1
ATOM 800 O O . ARG A 1 102 ? -19.623 -16.152 -1.967 1.00 56.47 102 ARG A O 1
ATOM 807 N N . LEU A 1 103 ? -18.781 -16.939 -0.029 1.00 45.44 103 LEU A N 1
ATOM 808 C CA . LEU A 1 103 ? -18.553 -18.326 -0.451 1.00 45.44 103 LEU A CA 1
ATOM 809 C C . LEU A 1 103 ? -19.489 -19.275 0.294 1.00 45.44 103 LEU A C 1
ATOM 811 O O . LEU A 1 103 ? -19.637 -19.087 1.522 1.00 45.44 103 LEU A O 1
#